Protein AF-A0A7R9FBT8-F1 (afdb_monomer)

Foldseek 3Di:
DVVVVVVVVVVVLQVVLLVVQVVVQVVVFVVCVVVLVVAAVAKQDPVDPDDVDRYWDDPDSQWIKIKGAHGPPDRIDIDIGGHDDPDD

InterPro domains:
  IPR012879 PAT complex subunit CCDC47 [PF07946] (1-85)
  IPR012879 PAT complex subunit CCDC47 [PTHR12883] (2-85)

Radius of gyration: 17.18 Å; Cα contacts (8 Å, |Δi|>4): 101; chains: 1; bounding box: 35×25×57 Å

pLDDT: mean 81.55, std 11.61, range [49.84, 94.12]

Structure (mmCIF, N/CA/C/O backbone):
data_AF-A0A7R9FBT8-F1
#
_entry.id   AF-A0A7R9FBT8-F1
#
loop_
_atom_site.group_PDB
_atom_site.id
_atom_site.type_symbol
_atom_site.label_atom_id
_atom_site.label_alt_id
_atom_site.label_comp_id
_atom_site.label_asym_id
_atom_site.label_entity_id
_atom_site.label_seq_id
_atom_site.pdbx_PDB_ins_code
_atom_site.Cartn_x
_atom_site.Cartn_y
_atom_site.Cartn_z
_atom_site.occupancy
_atom_site.B_iso_or_equiv
_atom_site.auth_seq_id
_atom_site.auth_comp_id
_atom_site.auth_asym_id
_atom_site.auth_atom_id
_atom_site.pdbx_PDB_model_num
ATOM 1 N N . MET A 1 1 ? 22.116 6.049 -34.947 1.00 63.94 1 MET A N 1
ATOM 2 C CA . MET A 1 1 ? 21.107 4.972 -34.810 1.00 63.94 1 MET A CA 1
ATOM 3 C C . MET A 1 1 ? 21.286 4.179 -33.507 1.00 63.94 1 MET A C 1
ATOM 5 O O . MET A 1 1 ? 20.331 4.101 -32.751 1.00 63.94 1 MET A O 1
ATOM 9 N N . LEU A 1 2 ? 22.495 3.701 -33.164 1.00 78.94 2 LEU A N 1
ATOM 10 C CA . LEU A 1 2 ? 22.768 2.955 -31.913 1.00 78.94 2 LEU A CA 1
ATOM 11 C C . LEU A 1 2 ? 22.458 3.721 -30.607 1.00 78.94 2 LEU A C 1
ATOM 13 O O . LEU A 1 2 ? 21.865 3.148 -29.699 1.00 78.94 2 LEU A O 1
ATOM 17 N N . MET A 1 3 ? 22.776 5.020 -30.522 1.00 82.19 3 MET A N 1
ATOM 18 C CA . MET A 1 3 ? 22.435 5.836 -29.338 1.00 82.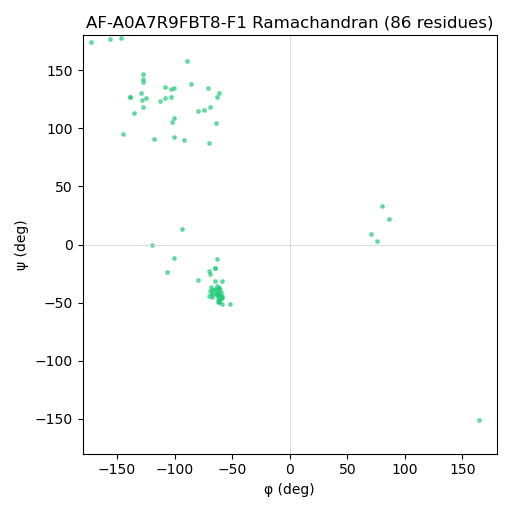19 3 MET A CA 1
ATOM 19 C C . MET A 1 3 ? 20.921 5.931 -29.091 1.00 82.19 3 MET A C 1
ATOM 21 O O . MET A 1 3 ? 20.480 5.893 -27.947 1.00 82.19 3 MET A O 1
ATOM 25 N N . ALA A 1 4 ? 20.120 6.016 -30.158 1.00 83.31 4 ALA A N 1
ATOM 26 C CA . ALA A 1 4 ? 18.665 6.081 -30.040 1.00 83.31 4 ALA A CA 1
ATOM 27 C C . ALA A 1 4 ? 18.089 4.758 -29.513 1.00 83.31 4 ALA A C 1
ATOM 29 O O . ALA A 1 4 ? 17.211 4.770 -28.659 1.00 83.31 4 ALA A O 1
ATOM 30 N N . VAL A 1 5 ? 18.633 3.619 -29.956 1.00 87.44 5 VAL A N 1
ATOM 31 C CA . VAL A 1 5 ? 18.237 2.293 -29.452 1.00 87.44 5 VAL A CA 1
ATOM 32 C C . VAL A 1 5 ? 18.558 2.155 -27.960 1.00 87.44 5 VAL A C 1
ATOM 34 O O . VAL A 1 5 ? 17.706 1.699 -27.202 1.00 87.44 5 VAL A O 1
ATOM 37 N N . GLY A 1 6 ? 19.735 2.613 -27.516 1.00 83.69 6 GLY A N 1
ATOM 38 C CA . GLY A 1 6 ? 20.101 2.616 -26.094 1.00 83.69 6 GLY A CA 1
ATOM 39 C C . GLY A 1 6 ? 19.140 3.437 -25.225 1.00 83.69 6 GLY A C 1
ATOM 40 O O . GLY A 1 6 ? 18.686 2.955 -24.188 1.00 83.69 6 GLY A O 1
ATOM 41 N N . LEU A 1 7 ? 18.754 4.635 -25.682 1.00 85.12 7 LEU A N 1
ATOM 42 C CA . LEU A 1 7 ? 17.773 5.483 -24.990 1.00 85.12 7 LEU A CA 1
ATOM 43 C C . LEU A 1 7 ? 16.372 4.856 -24.939 1.00 85.12 7 LEU A C 1
ATOM 45 O O . LEU A 1 7 ? 15.688 4.961 -23.923 1.00 85.12 7 LEU A O 1
ATOM 49 N N . VAL A 1 8 ? 15.947 4.176 -26.008 1.00 85.88 8 VAL A N 1
ATOM 50 C CA . VAL A 1 8 ? 14.646 3.490 -26.051 1.00 85.88 8 VAL A CA 1
ATOM 51 C C . VAL A 1 8 ? 14.617 2.308 -25.083 1.00 85.88 8 VAL A C 1
ATOM 53 O O . VAL A 1 8 ? 13.664 2.175 -24.318 1.00 85.88 8 VAL A O 1
ATOM 56 N N . VAL A 1 9 ? 15.663 1.477 -25.055 1.00 84.88 9 VAL A N 1
ATOM 57 C CA . VAL A 1 9 ? 15.766 0.356 -24.102 1.00 84.88 9 VAL A CA 1
ATOM 58 C C . VAL A 1 9 ? 15.776 0.866 -22.659 1.00 84.88 9 VAL A C 1
ATOM 60 O O . VAL A 1 9 ? 15.079 0.312 -21.808 1.00 84.88 9 VAL A O 1
ATOM 63 N N . TYR A 1 10 ? 16.499 1.958 -22.396 1.00 82.31 10 TYR A N 1
ATOM 64 C CA . TYR A 1 10 ? 16.516 2.619 -21.093 1.00 82.31 10 TYR A CA 1
ATOM 65 C C . TYR A 1 10 ? 15.115 3.069 -20.661 1.00 82.31 10 TYR A C 1
ATOM 67 O O . TYR A 1 10 ? 14.656 2.728 -19.568 1.00 82.31 10 TYR A O 1
ATOM 75 N N . ALA A 1 11 ? 14.406 3.782 -21.542 1.00 80.25 11 ALA A N 1
ATOM 76 C CA . ALA A 1 11 ? 13.055 4.254 -21.270 1.00 80.25 11 ALA A CA 1
ATOM 77 C C . ALA A 1 11 ? 12.099 3.081 -21.001 1.00 80.25 11 ALA A C 1
ATOM 79 O O . ALA A 1 11 ? 11.375 3.087 -20.007 1.00 80.25 11 ALA A O 1
ATOM 80 N N . LEU A 1 12 ? 12.130 2.036 -21.833 1.00 80.88 12 LEU A N 1
ATOM 81 C CA . LEU A 1 12 ? 11.270 0.861 -21.673 1.00 80.88 12 LEU A CA 1
ATOM 82 C C . LEU A 1 12 ? 11.522 0.119 -20.357 1.00 80.88 12 LEU A C 1
ATOM 84 O O . LEU A 1 12 ? 10.561 -0.278 -19.694 1.00 80.88 12 LEU A O 1
ATOM 88 N N . ASN A 1 13 ? 12.783 -0.046 -19.947 1.00 79.44 13 ASN A N 1
ATOM 89 C CA . ASN A 1 13 ? 13.111 -0.687 -18.673 1.00 79.44 13 ASN A CA 1
ATOM 90 C C . ASN A 1 13 ? 12.558 0.120 -17.486 1.00 79.44 13 ASN A C 1
ATOM 92 O O . ASN A 1 13 ? 11.922 -0.436 -16.588 1.00 79.44 13 ASN A O 1
ATOM 96 N N . PHE A 1 14 ? 12.706 1.445 -17.540 1.00 75.56 14 PHE A N 1
ATOM 97 C CA . PHE A 1 14 ? 12.184 2.357 -16.527 1.00 75.56 14 PHE A CA 1
ATOM 98 C C . PHE A 1 14 ? 10.647 2.305 -16.423 1.00 75.56 14 PHE A C 1
ATOM 100 O O . PHE A 1 14 ? 10.095 2.091 -15.339 1.00 75.56 14 PHE A O 1
ATOM 107 N N . PHE A 1 15 ? 9.934 2.396 -17.554 1.00 74.12 15 PHE A N 1
ATOM 108 C CA . PHE A 1 15 ? 8.467 2.295 -17.581 1.00 74.12 15 PHE A CA 1
ATOM 109 C C . PHE A 1 15 ? 7.958 0.923 -17.116 1.00 74.12 15 PHE A C 1
AT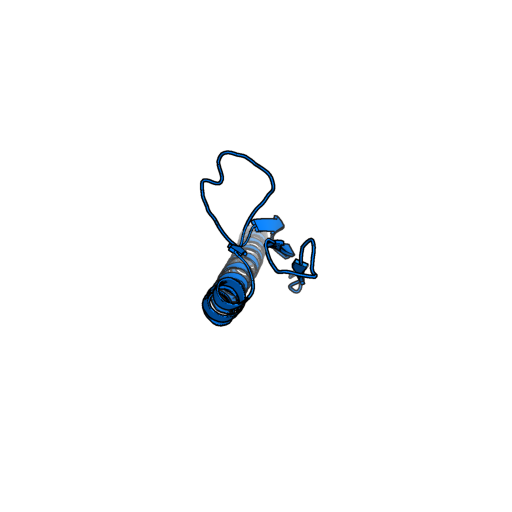OM 111 O O . PHE A 1 15 ? 6.933 0.831 -16.427 1.00 74.12 15 PHE A O 1
ATOM 118 N N . THR A 1 16 ? 8.690 -0.144 -17.444 1.00 72.88 16 THR A N 1
ATOM 119 C CA . THR A 1 16 ? 8.344 -1.510 -17.038 1.00 72.88 16 THR A CA 1
ATOM 120 C C . THR A 1 16 ? 8.484 -1.694 -15.527 1.00 72.88 16 THR A C 1
ATOM 122 O O . THR A 1 16 ? 7.596 -2.277 -14.902 1.00 72.88 16 THR A O 1
ATOM 125 N N . GLY A 1 17 ? 9.552 -1.168 -14.917 1.00 71.88 17 GLY A N 1
ATOM 126 C CA . GLY A 1 17 ? 9.751 -1.213 -13.464 1.00 71.88 17 GLY A CA 1
ATOM 127 C C . GLY A 1 17 ? 8.648 -0.474 -12.701 1.00 71.88 17 GLY A C 1
ATOM 128 O O . GLY A 1 17 ? 8.020 -1.039 -11.803 1.00 71.88 17 GLY A O 1
ATOM 129 N N . LYS A 1 18 ? 8.329 0.756 -13.126 1.00 75.06 18 LYS A N 1
ATOM 130 C CA . LYS A 1 18 ? 7.293 1.595 -12.501 1.00 75.06 18 LYS A CA 1
ATOM 131 C C . LYS A 1 18 ? 5.911 0.936 -12.507 1.00 75.06 18 LYS A C 1
ATOM 133 O O . LYS A 1 18 ? 5.208 0.949 -11.494 1.00 75.06 18 LYS A O 1
ATOM 138 N N . THR A 1 19 ? 5.529 0.346 -13.639 1.00 79.94 19 THR A N 1
ATOM 139 C CA . THR A 1 19 ? 4.214 -0.294 -13.811 1.00 79.94 19 THR A CA 1
ATOM 140 C C . THR A 1 19 ? 4.091 -1.569 -12.980 1.00 79.94 19 THR A C 1
ATOM 142 O O . THR A 1 19 ? 3.051 -1.807 -12.364 1.00 79.94 19 THR A O 1
ATOM 145 N N . LYS A 1 20 ? 5.160 -2.374 -12.902 1.00 84.19 20 LYS A N 1
ATOM 146 C CA . LYS A 1 20 ? 5.186 -3.592 -12.078 1.00 84.19 20 LYS A CA 1
ATOM 147 C C . LYS A 1 20 ? 5.007 -3.280 -10.594 1.00 84.19 20 LYS A C 1
ATOM 149 O O . LYS A 1 20 ? 4.160 -3.902 -9.955 1.00 84.19 20 LYS A O 1
ATOM 154 N N . ASN A 1 21 ? 5.739 -2.293 -10.074 1.00 88.25 21 ASN A N 1
ATOM 155 C CA . ASN A 1 21 ? 5.642 -1.897 -8.667 1.00 88.25 21 ASN A CA 1
ATOM 156 C C . ASN A 1 21 ? 4.235 -1.402 -8.326 1.00 88.25 21 ASN A C 1
ATOM 158 O O . ASN A 1 21 ? 3.668 -1.812 -7.321 1.00 88.25 21 ASN A O 1
ATOM 162 N N . ASN A 1 22 ? 3.634 -0.581 -9.194 1.00 87.62 22 ASN A N 1
ATOM 163 C CA . ASN A 1 22 ? 2.274 -0.095 -8.978 1.00 87.62 22 ASN A CA 1
ATOM 164 C C . ASN A 1 22 ? 1.236 -1.226 -8.964 1.00 87.62 22 ASN A C 1
ATOM 166 O O . ASN A 1 22 ? 0.385 -1.275 -8.079 1.00 87.62 22 ASN A O 1
ATOM 170 N N . LYS A 1 23 ? 1.339 -2.175 -9.902 1.00 89.69 23 LYS A N 1
ATOM 171 C CA . LYS A 1 23 ? 0.440 -3.332 -9.955 1.00 89.69 23 LYS A CA 1
ATOM 172 C C . LYS A 1 23 ? 0.566 -4.208 -8.707 1.00 89.69 23 LYS A C 1
ATOM 174 O O . LYS A 1 23 ? -0.447 -4.658 -8.183 1.00 89.69 23 LYS A O 1
ATOM 179 N N . LEU A 1 24 ? 1.789 -4.433 -8.227 1.00 91.38 24 LEU A N 1
ATOM 180 C CA . LEU A 1 24 ? 2.039 -5.235 -7.031 1.00 91.38 24 LEU A CA 1
ATOM 181 C C . LEU A 1 24 ? 1.518 -4.548 -5.763 1.00 91.38 24 LEU A C 1
ATOM 183 O O . LEU A 1 24 ? 0.867 -5.194 -4.947 1.00 91.38 24 LEU A O 1
ATOM 187 N N . ALA A 1 25 ? 1.744 -3.240 -5.635 1.00 91.50 25 ALA A N 1
ATOM 188 C CA . ALA A 1 25 ? 1.250 -2.440 -4.521 1.00 91.50 25 ALA A CA 1
ATOM 189 C C . ALA A 1 25 ? -0.289 -2.473 -4.441 1.00 91.50 25 ALA A C 1
ATOM 191 O O . ALA A 1 25 ? -0.856 -2.767 -3.389 1.00 91.50 25 ALA A O 1
ATOM 192 N N . ASN A 1 26 ? -0.964 -2.290 -5.581 1.00 90.56 26 ASN A N 1
ATOM 193 C CA . ASN A 1 26 ? -2.423 -2.384 -5.674 1.00 90.56 26 ASN A CA 1
ATOM 194 C C . ASN A 1 26 ? -2.951 -3.797 -5.394 1.00 90.56 26 ASN A C 1
ATOM 196 O O . ASN A 1 26 ? -3.970 -3.948 -4.723 1.00 90.56 26 ASN A O 1
ATOM 200 N N . ALA A 1 27 ? -2.264 -4.839 -5.871 1.00 92.81 27 ALA A N 1
ATOM 201 C CA . ALA A 1 27 ? -2.647 -6.222 -5.592 1.00 92.81 27 ALA A CA 1
ATOM 202 C C . ALA A 1 27 ? -2.534 -6.553 -4.095 1.00 92.81 27 ALA A C 1
ATOM 204 O O . ALA A 1 27 ? -3.432 -7.182 -3.531 1.00 92.81 27 ALA A O 1
ATOM 205 N N . TRP A 1 28 ? -1.462 -6.090 -3.441 1.00 94.12 28 TRP A N 1
ATOM 206 C CA . TRP A 1 28 ? -1.297 -6.227 -1.996 1.00 94.12 28 TRP A CA 1
ATOM 207 C C . TRP A 1 28 ? -2.419 -5.509 -1.241 1.00 94.12 28 TRP A C 1
ATOM 209 O O . TRP A 1 28 ? -3.050 -6.129 -0.383 1.00 94.12 28 TRP A O 1
ATOM 219 N N . PHE A 1 29 ? -2.715 -4.255 -1.609 1.00 91.69 29 PHE A N 1
ATOM 220 C CA . PHE A 1 29 ? -3.762 -3.462 -0.965 1.00 91.69 29 PHE A CA 1
ATOM 221 C C . PHE A 1 29 ? -5.129 -4.126 -1.122 1.00 91.69 29 PHE A C 1
ATOM 223 O O . PHE A 1 29 ? -5.801 -4.368 -0.130 1.00 91.69 29 PHE A O 1
ATOM 230 N N . SER A 1 30 ? -5.500 -4.532 -2.339 1.00 91.19 30 SER A N 1
ATOM 231 C CA . SER A 1 30 ? -6.768 -5.225 -2.592 1.00 91.19 30 SER A CA 1
ATOM 232 C C . SER A 1 30 ? -6.911 -6.530 -1.806 1.00 91.19 30 SER A C 1
ATOM 234 O O . SER A 1 30 ? -8.029 -6.895 -1.463 1.00 91.19 30 SER A O 1
ATOM 236 N N . SER A 1 31 ? -5.809 -7.236 -1.537 1.00 93.56 31 SER A N 1
ATOM 237 C CA . SER A 1 31 ? -5.840 -8.507 -0.800 1.00 93.56 31 SER A CA 1
ATOM 238 C C . SER A 1 31 ? -5.958 -8.312 0.714 1.00 93.56 31 SER A C 1
ATOM 240 O O . SER A 1 31 ? -6.537 -9.154 1.390 1.00 93.56 31 SER A O 1
ATOM 242 N N . HIS A 1 32 ? -5.414 -7.215 1.254 1.00 92.38 32 HIS A N 1
ATOM 243 C CA . HIS A 1 32 ? -5.411 -6.937 2.697 1.00 92.38 32 HIS A CA 1
ATOM 244 C C . HIS A 1 32 ? -6.487 -5.935 3.124 1.00 92.38 32 HIS A C 1
ATOM 246 O O . HIS A 1 32 ? -6.742 -5.806 4.317 1.00 92.38 32 HIS A O 1
ATOM 252 N N . LYS A 1 33 ? -7.139 -5.254 2.175 1.00 89.81 33 LYS A N 1
ATOM 253 C CA . LYS A 1 33 ? -8.140 -4.217 2.438 1.00 89.81 33 LYS A CA 1
ATOM 254 C C . LYS A 1 33 ? -9.228 -4.689 3.403 1.00 89.81 33 LYS A C 1
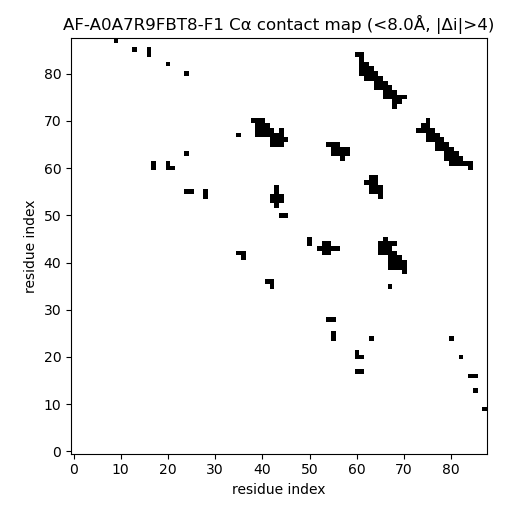ATOM 256 O O . LYS A 1 33 ? -9.433 -4.034 4.414 1.00 89.81 33 LYS A O 1
ATOM 261 N N . THR A 1 34 ? -9.843 -5.845 3.151 1.00 90.62 34 THR A N 1
ATOM 262 C CA . THR A 1 34 ? -10.908 -6.389 4.014 1.00 90.62 34 THR A CA 1
ATOM 263 C C . THR A 1 34 ? -10.430 -6.614 5.446 1.00 90.62 34 THR A C 1
ATOM 265 O O . THR A 1 34 ? -11.073 -6.167 6.384 1.00 90.62 34 THR A O 1
ATOM 268 N N . LEU A 1 35 ? -9.251 -7.220 5.626 1.00 91.56 35 LEU A N 1
ATOM 269 C CA . LEU A 1 35 ? -8.680 -7.444 6.957 1.00 91.56 35 LEU A CA 1
ATOM 270 C C . LEU A 1 35 ? -8.430 -6.126 7.697 1.00 91.56 35 LEU A C 1
ATOM 272 O O . LEU A 1 35 ? -8.616 -6.053 8.912 1.00 91.56 35 LEU A O 1
ATOM 276 N N . LEU A 1 36 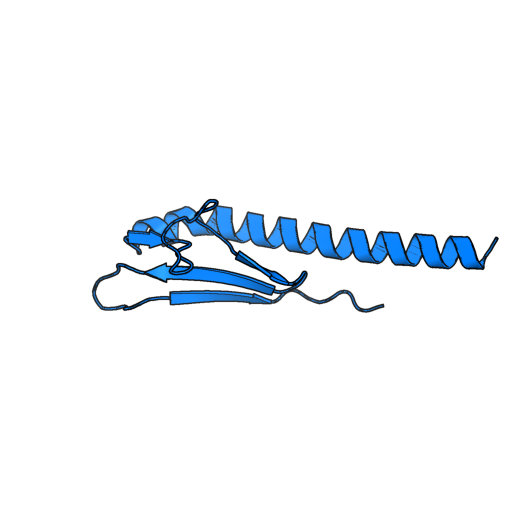? -7.976 -5.096 6.982 1.00 90.44 36 LEU A N 1
ATOM 277 C CA . LEU A 1 36 ? -7.720 -3.786 7.567 1.00 90.44 36 LEU A CA 1
ATOM 278 C C . LEU A 1 36 ? -9.028 -3.088 7.949 1.00 90.44 36 LEU A C 1
ATOM 280 O O . LEU A 1 36 ? -9.121 -2.589 9.063 1.00 90.44 36 LEU A O 1
ATOM 284 N N . GLU A 1 37 ? -10.040 -3.113 7.082 1.00 89.25 37 GLU A N 1
ATOM 285 C CA . GLU A 1 37 ? -11.367 -2.537 7.345 1.00 89.25 37 GLU A CA 1
ATOM 286 C C . GLU A 1 37 ? -12.105 -3.258 8.490 1.00 89.25 37 GLU A C 1
ATOM 288 O O . GLU A 1 37 ? -12.806 -2.613 9.263 1.00 89.25 37 GLU A O 1
ATOM 293 N N . ASP A 1 38 ? -11.885 -4.565 8.676 1.00 91.44 38 ASP A N 1
ATOM 294 C CA . ASP A 1 38 ? -12.449 -5.325 9.803 1.00 91.44 38 ASP A CA 1
ATOM 295 C C . ASP A 1 38 ? -11.823 -4.941 11.159 1.00 91.44 38 ASP A C 1
ATOM 297 O O . ASP A 1 38 ? -12.429 -5.140 12.214 1.00 91.44 38 ASP A O 1
ATOM 301 N N . ASN A 1 39 ? -10.588 -4.424 11.159 1.00 89.19 39 ASN A N 1
ATOM 302 C CA . ASN A 1 39 ? -9.831 -4.124 12.381 1.00 89.19 39 ASN A CA 1
ATOM 303 C C . ASN A 1 39 ? -9.714 -2.627 12.691 1.00 89.19 39 ASN A C 1
ATOM 305 O O . ASN A 1 39 ? -9.469 -2.276 13.847 1.00 89.19 39 ASN A O 1
ATOM 309 N N . PHE A 1 40 ? -9.844 -1.760 11.690 1.00 88.50 40 PHE A N 1
ATOM 310 C 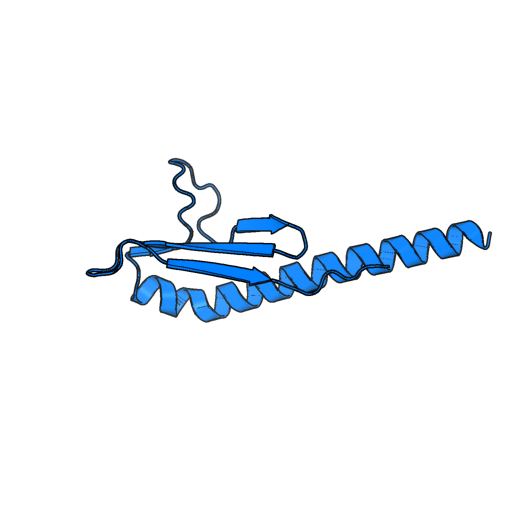CA . PHE A 1 40 ? -9.627 -0.321 11.790 1.00 88.50 40 PHE A CA 1
ATOM 311 C C . PHE A 1 40 ? -10.828 0.429 11.218 1.00 88.50 40 PHE A C 1
ATOM 313 O O . PHE A 1 40 ? -11.250 0.173 10.095 1.00 88.50 40 PHE A O 1
ATOM 320 N N . SER A 1 41 ? -11.345 1.398 11.976 1.00 85.62 41 SER A N 1
ATOM 321 C CA . SER A 1 41 ? -12.474 2.227 11.529 1.00 85.62 41 SER A CA 1
ATOM 322 C C . SER A 1 41 ? -12.089 3.195 10.403 1.00 85.62 41 SER A C 1
ATOM 324 O O . SER A 1 41 ? -12.955 3.652 9.663 1.00 85.62 41 SER A O 1
ATOM 326 N N . LEU A 1 42 ? -10.798 3.522 10.282 1.00 86.00 42 LEU A N 1
ATOM 327 C CA . LEU A 1 42 ? -10.244 4.394 9.251 1.00 86.00 42 LEU A CA 1
ATOM 328 C C . LEU A 1 42 ? -9.084 3.675 8.552 1.00 86.00 42 LEU A C 1
ATOM 330 O O . LEU A 1 42 ? -8.077 3.366 9.183 1.00 86.00 42 LEU A O 1
ATOM 334 N N . VAL A 1 43 ? -9.194 3.431 7.246 1.00 87.56 43 VAL A N 1
ATOM 335 C CA . VAL A 1 43 ? -8.126 2.843 6.420 1.00 87.56 43 VAL A CA 1
ATOM 336 C C . VAL A 1 43 ? -7.845 3.770 5.243 1.00 87.56 43 VAL A C 1
ATOM 338 O O . VAL A 1 43 ? -8.747 4.116 4.485 1.00 87.56 43 VAL A O 1
ATOM 341 N N . GLY A 1 44 ? -6.582 4.149 5.074 1.00 82.44 44 GLY A N 1
ATOM 342 C CA . GLY A 1 44 ? -6.125 5.081 4.047 1.00 82.44 44 GLY A CA 1
ATOM 343 C C . GLY A 1 44 ? -6.202 6.553 4.437 1.00 82.44 44 GLY A C 1
ATOM 344 O O . GLY A 1 44 ? -6.266 7.381 3.540 1.00 82.44 44 GLY A O 1
ATOM 345 N N . ASP A 1 45 ? -6.223 6.886 5.728 1.00 74.94 45 ASP A N 1
ATOM 346 C CA . ASP A 1 45 ? -6.295 8.276 6.195 1.00 74.94 45 ASP A CA 1
ATOM 347 C C . ASP A 1 45 ? -4.926 8.971 6.140 1.00 74.94 45 ASP A C 1
ATOM 349 O O . ASP A 1 45 ? -4.011 8.592 6.862 1.00 74.94 45 ASP A O 1
ATOM 353 N N . ASP A 1 46 ? -4.785 9.997 5.300 1.00 68.69 46 ASP A N 1
ATOM 354 C CA . ASP A 1 46 ? -3.572 10.829 5.212 1.00 68.69 46 ASP A CA 1
ATOM 355 C C . ASP A 1 46 ? -3.665 12.095 6.097 1.00 68.69 46 ASP A C 1
ATOM 357 O O . ASP A 1 46 ? -2.908 13.051 5.922 1.00 68.69 46 ASP A O 1
ATOM 361 N N . GLY A 1 47 ? -4.641 12.158 7.016 1.00 60.12 47 GLY A N 1
ATOM 362 C CA . GLY A 1 47 ? -4.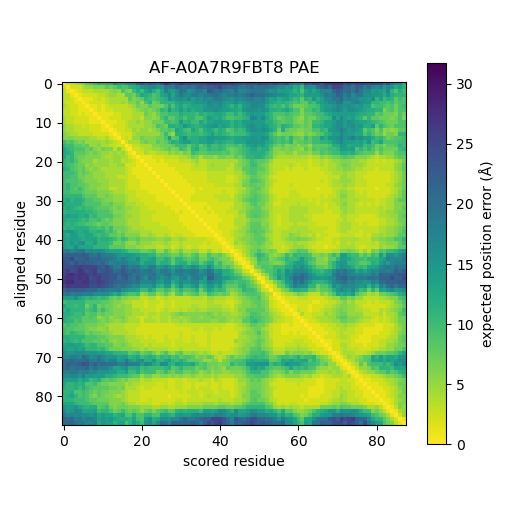854 13.291 7.927 1.00 60.12 47 GLY A CA 1
ATOM 363 C C . GLY A 1 47 ? -5.380 14.562 7.247 1.00 60.12 47 GLY A C 1
ATOM 364 O O . GLY A 1 47 ? -5.434 15.626 7.867 1.00 60.12 47 GLY A O 1
ATOM 365 N N . LYS A 1 48 ? -5.767 14.477 5.968 1.00 60.59 48 LYS A N 1
ATOM 366 C CA . LYS A 1 48 ? -6.354 15.572 5.182 1.00 60.59 48 LYS A CA 1
ATOM 367 C C . LYS A 1 48 ? -7.868 15.406 5.112 1.00 60.59 48 LYS A C 1
ATOM 369 O O . LYS A 1 48 ? -8.365 14.319 4.840 1.00 60.59 48 LYS A O 1
ATOM 374 N N . MET A 1 49 ? -8.597 16.506 5.321 1.00 55.12 49 MET A N 1
ATOM 375 C CA . MET A 1 49 ? -10.068 16.503 5.383 1.00 55.12 49 MET A CA 1
ATOM 376 C C . MET A 1 49 ? -10.750 16.123 4.056 1.00 55.12 49 MET A C 1
ATOM 378 O O . MET A 1 49 ? -11.899 15.691 4.071 1.00 55.12 49 MET A O 1
ATOM 382 N N . GLU A 1 50 ? -10.048 16.231 2.926 1.00 51.31 50 GLU A N 1
ATOM 383 C CA . GLU A 1 50 ? -10.512 15.789 1.609 1.00 51.31 50 GLU A CA 1
ATOM 384 C C . GLU A 1 50 ? -9.582 14.699 1.090 1.00 51.31 50 GLU A C 1
ATOM 386 O O . GLU A 1 50 ? -8.556 14.963 0.462 1.00 51.31 50 GLU A O 1
ATOM 391 N N . ASN A 1 51 ? -9.920 13.451 1.390 1.00 52.28 51 ASN A N 1
ATOM 392 C CA . ASN A 1 51 ? -9.198 12.321 0.839 1.00 52.28 51 ASN A CA 1
ATOM 393 C C . ASN A 1 51 ? -9.890 11.885 -0.458 1.00 52.28 51 ASN A C 1
ATOM 395 O O . ASN A 1 51 ? -10.809 11.069 -0.440 1.00 52.28 51 ASN A O 1
ATOM 399 N N . GLU A 1 52 ? -9.472 12.454 -1.593 1.00 52.09 52 GLU A N 1
ATOM 400 C CA . GLU A 1 52 ? -10.023 12.112 -2.916 1.00 52.09 52 GLU A CA 1
ATOM 401 C C . GLU A 1 52 ? -9.764 10.641 -3.310 1.00 52.09 52 GLU A C 1
ATOM 403 O O . GLU A 1 52 ? -10.384 10.135 -4.242 1.00 52.09 52 GLU A O 1
ATOM 408 N N . ASN A 1 53 ? -8.888 9.926 -2.589 1.00 54.62 53 ASN A N 1
ATOM 409 C CA . ASN A 1 53 ? -8.704 8.480 -2.711 1.00 54.62 53 ASN A CA 1
ATOM 410 C C . ASN A 1 53 ? -8.385 7.840 -1.345 1.00 54.62 53 ASN A C 1
ATOM 412 O O . ASN A 1 53 ? -7.213 7.784 -0.971 1.00 54.62 53 ASN A O 1
ATOM 416 N N . PRO A 1 54 ? -9.379 7.307 -0.609 1.00 62.75 54 PRO A N 1
ATOM 417 C CA . PRO A 1 54 ? -9.122 6.539 0.607 1.00 62.75 54 PRO A CA 1
ATOM 418 C C . PRO A 1 54 ? -8.354 5.259 0.256 1.00 62.75 54 PRO A C 1
ATOM 420 O O . PRO A 1 54 ? -8.914 4.313 -0.307 1.00 62.75 54 PRO A O 1
ATOM 423 N N . GLY A 1 55 ? -7.049 5.226 0.537 1.00 79.25 55 GLY A N 1
ATOM 424 C CA . GLY A 1 55 ? -6.247 4.037 0.274 1.00 79.25 55 GLY A CA 1
ATOM 425 C C . GLY A 1 55 ? -4.738 4.239 0.282 1.00 79.25 55 GLY A C 1
ATOM 426 O O . GLY A 1 55 ? -4.188 5.053 1.016 1.00 79.25 55 GLY A O 1
ATOM 427 N N . LEU A 1 56 ? -4.068 3.403 -0.511 1.00 86.81 56 LEU A N 1
ATOM 428 C CA . LEU A 1 56 ? -2.616 3.331 -0.602 1.00 86.81 56 LEU A CA 1
ATOM 429 C C . LEU A 1 56 ? -2.037 4.592 -1.267 1.00 86.81 56 LEU A C 1
ATOM 431 O O . LEU A 1 56 ? -2.285 4.852 -2.446 1.00 86.81 56 LEU A O 1
ATOM 435 N N . VAL A 1 57 ? -1.210 5.331 -0.534 1.00 88.56 57 VAL A N 1
ATOM 436 C CA . VAL A 1 57 ? -0.520 6.534 -1.004 1.00 88.56 57 VAL A CA 1
ATOM 437 C C . VAL A 1 57 ? 0.781 6.145 -1.699 1.00 88.56 57 VAL A C 1
ATOM 439 O O . VAL A 1 57 ?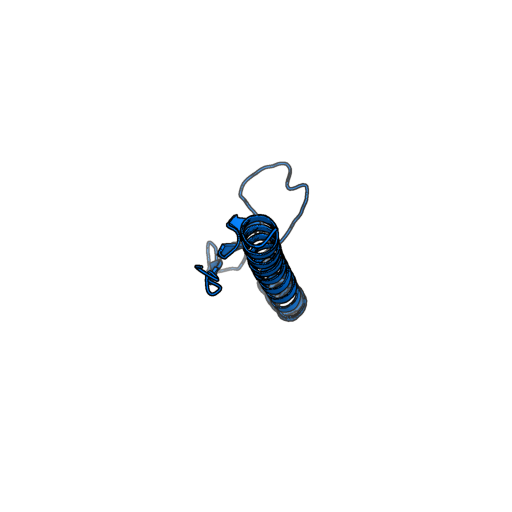 1.519 5.257 -1.266 1.00 88.56 57 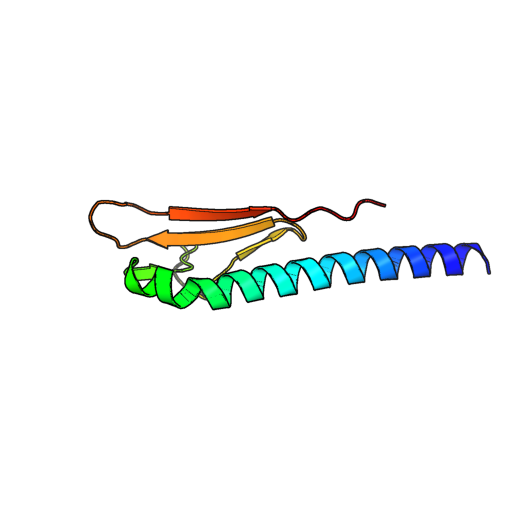VAL A O 1
ATOM 442 N N . LYS A 1 58 ? 1.073 6.798 -2.824 1.00 87.81 58 LYS A N 1
ATOM 443 C CA . LYS A 1 58 ? 2.310 6.593 -3.578 1.00 87.81 58 LYS A CA 1
ATOM 444 C C . LYS A 1 58 ? 3.307 7.711 -3.276 1.00 87.81 58 LYS A C 1
ATOM 446 O O . LYS A 1 58 ? 3.341 8.712 -3.986 1.00 87.81 58 LYS A O 1
ATOM 451 N N . GLU A 1 59 ? 4.171 7.480 -2.294 1.00 86.38 59 GLU A N 1
ATOM 452 C CA . GLU A 1 59 ? 5.261 8.397 -1.924 1.00 86.38 59 GLU A CA 1
ATOM 453 C C . GLU A 1 59 ? 6.346 8.483 -3.008 1.00 86.38 59 GLU A C 1
ATOM 455 O O . GLU A 1 59 ? 6.955 9.524 -3.246 1.00 86.38 59 GLU A O 1
ATOM 460 N N . SER A 1 60 ? 6.645 7.364 -3.674 1.00 85.25 60 SER A N 1
ATOM 461 C CA . SER A 1 60 ? 7.647 7.284 -4.745 1.00 85.25 60 SER A CA 1
ATOM 462 C C . SER A 1 60 ? 7.370 6.099 -5.676 1.00 85.25 60 SER A C 1
ATOM 464 O O . SER A 1 60 ? 6.461 5.304 -5.469 1.00 85.25 60 SER A O 1
ATOM 466 N N . GLU A 1 61 ? 8.159 5.924 -6.739 1.00 83.69 61 GLU A N 1
ATOM 467 C CA . GLU A 1 61 ? 7.983 4.785 -7.665 1.00 83.69 61 GLU A CA 1
ATOM 468 C C . GLU A 1 61 ? 8.243 3.411 -7.026 1.00 83.69 61 GLU A C 1
ATOM 470 O O . GLU A 1 61 ? 7.764 2.387 -7.521 1.00 83.69 61 GLU A O 1
ATOM 475 N N . SER A 1 62 ? 8.968 3.405 -5.911 1.00 85.81 62 SER A N 1
ATOM 476 C CA . SER A 1 62 ? 9.332 2.215 -5.147 1.00 85.81 62 SER A CA 1
ATOM 477 C C . SER A 1 62 ? 8.809 2.237 -3.709 1.00 85.81 62 SER A C 1
ATOM 479 O O . SER A 1 62 ? 9.060 1.277 -2.990 1.00 85.81 62 SER A O 1
ATOM 481 N N . LEU A 1 63 ? 8.109 3.294 -3.281 1.00 90.00 63 LEU A N 1
ATOM 482 C CA . LEU A 1 63 ? 7.607 3.436 -1.913 1.00 90.00 63 LEU A CA 1
ATOM 483 C C . LEU A 1 63 ? 6.116 3.753 -1.937 1.00 90.00 63 LEU A C 1
ATOM 485 O O . LEU A 1 63 ? 5.700 4.728 -2.564 1.00 90.00 63 LEU A O 1
ATOM 489 N N . TYR A 1 64 ? 5.343 2.925 -1.246 1.00 91.50 64 TYR A N 1
ATOM 490 C CA . TYR A 1 64 ? 3.916 3.124 -1.039 1.00 91.50 64 TYR A CA 1
ATOM 491 C C . TYR A 1 64 ? 3.611 3.036 0.452 1.00 91.50 64 TYR A C 1
ATOM 493 O O . TYR A 1 64 ? 4.202 2.208 1.147 1.00 91.50 64 TYR A O 1
ATOM 501 N N . THR A 1 65 ? 2.698 3.867 0.931 1.00 91.94 65 THR A N 1
ATOM 502 C CA . THR A 1 65 ? 2.344 3.979 2.346 1.00 91.94 65 THR A CA 1
ATOM 503 C C . THR A 1 65 ? 0.841 3.838 2.536 1.00 91.94 65 THR A C 1
ATOM 505 O O . THR A 1 65 ? 0.046 4.217 1.679 1.00 91.94 65 THR A O 1
ATOM 508 N N . LEU A 1 66 ? 0.436 3.248 3.656 1.00 91.50 66 LEU A N 1
ATOM 509 C CA . LEU A 1 66 ? -0.961 3.145 4.057 1.00 91.50 66 LEU A CA 1
ATOM 510 C C . LEU A 1 66 ? -1.076 3.410 5.550 1.00 91.50 66 LEU A C 1
ATOM 512 O O . LEU A 1 66 ? -0.435 2.733 6.352 1.00 91.50 66 LEU A O 1
ATOM 516 N N . TRP A 1 67 ? -1.948 4.338 5.908 1.00 90.00 67 TRP A N 1
ATOM 517 C CA . TRP A 1 67 ? -2.276 4.650 7.290 1.00 90.00 67 TRP A CA 1
ATOM 518 C C . TRP A 1 67 ? -3.620 4.049 7.672 1.00 90.00 67 TRP A C 1
ATOM 520 O O . TRP A 1 67 ? -4.587 4.155 6.925 1.00 90.00 67 TRP A O 1
ATOM 530 N N . CYS A 1 68 ? -3.683 3.404 8.832 1.00 87.75 68 CYS A N 1
ATOM 531 C CA . CYS A 1 68 ? -4.919 2.881 9.408 1.00 87.75 68 CYS A CA 1
ATOM 532 C C . CYS A 1 68 ? -5.073 3.401 10.844 1.00 87.75 68 CYS A C 1
ATOM 534 O O . CYS A 1 68 ? -4.093 3.439 11.583 1.00 87.75 68 CYS A O 1
ATOM 536 N N . SER A 1 69 ? -6.278 3.779 11.262 1.00 87.06 69 SER A N 1
ATOM 537 C CA . SER A 1 69 ? -6.580 4.299 12.602 1.00 87.06 69 SER A CA 1
ATOM 538 C C . SER A 1 69 ? -7.986 3.885 13.069 1.00 87.06 69 SER A C 1
ATOM 540 O O . SER A 1 69 ? -8.723 3.183 12.374 1.00 87.06 69 SER A O 1
ATOM 542 N N . GLY A 1 70 ? -8.361 4.255 14.296 1.00 83.94 70 GLY A N 1
ATOM 543 C CA . GLY A 1 70 ? -9.705 3.982 14.822 1.00 83.94 70 GLY A CA 1
ATOM 544 C C . GLY A 1 70 ? -9.912 2.556 15.342 1.00 83.94 70 GLY A C 1
ATOM 545 O O . GLY A 1 70 ? -11.017 2.023 15.238 1.00 83.94 70 GLY A O 1
ATOM 546 N N . ARG A 1 71 ? -8.863 1.939 15.903 1.00 83.75 71 ARG A N 1
ATOM 547 C CA . ARG A 1 71 ? -8.936 0.674 16.648 1.00 83.75 71 ARG A CA 1
ATOM 548 C C . ARG A 1 71 ? -8.723 0.935 18.138 1.00 83.75 71 ARG A C 1
ATOM 550 O O . ARG A 1 71 ? -7.809 1.657 18.526 1.00 83.75 71 ARG A O 1
ATOM 557 N N . THR A 1 72 ? -9.528 0.320 19.000 1.00 74.31 72 THR A N 1
ATOM 558 C CA . THR A 1 72 ? -9.329 0.413 20.454 1.00 74.31 72 THR A CA 1
ATOM 559 C C . THR A 1 72 ? -7.959 -0.181 20.821 1.00 74.31 72 THR A C 1
ATOM 561 O O . THR A 1 72 ? -7.631 -1.279 20.377 1.00 74.31 72 THR A O 1
ATOM 564 N N . CYS A 1 73 ? -7.153 0.549 21.602 1.00 77.12 73 CYS A N 1
ATOM 565 C CA . CYS A 1 73 ? -5.772 0.207 21.997 1.00 77.12 73 CYS A CA 1
ATOM 566 C C . 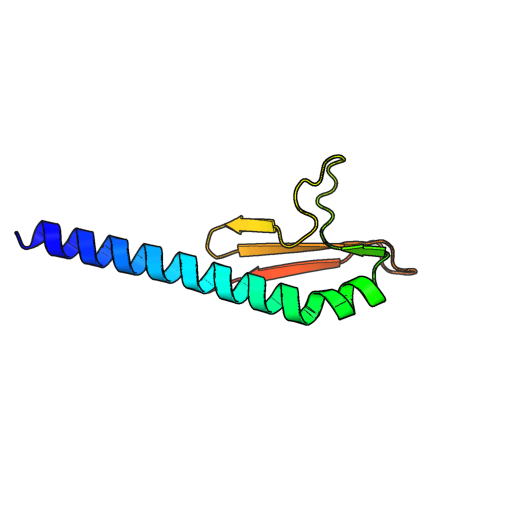CYS A 1 73 ? -4.666 0.397 20.934 1.00 77.12 73 CYS A C 1
ATOM 568 O O . CYS A 1 73 ? -3.510 0.089 21.223 1.00 77.12 73 CYS A O 1
ATOM 570 N N . CYS A 1 74 ? -4.962 0.917 19.737 1.00 77.31 74 CYS A N 1
ATOM 571 C CA . CYS A 1 74 ? -3.945 1.309 18.751 1.00 77.31 74 CYS A CA 1
ATOM 572 C C . CYS A 1 74 ? -4.296 2.677 18.157 1.00 77.31 74 CYS A C 1
ATOM 574 O O . CYS A 1 74 ? -5.280 2.793 17.432 1.00 77.31 74 CYS A O 1
ATOM 576 N N . GLU A 1 75 ? -3.484 3.698 18.444 1.00 81.50 75 GLU A N 1
ATOM 577 C CA . GLU A 1 75 ? -3.704 5.063 17.937 1.00 81.50 75 GLU A CA 1
ATOM 578 C C . GLU A 1 75 ? -3.665 5.110 16.401 1.00 81.50 75 GLU A C 1
ATOM 580 O O . GLU A 1 75 ? -4.500 5.750 15.764 1.00 81.50 75 GLU A O 1
ATOM 585 N N . GLY A 1 76 ? -2.770 4.324 15.801 1.00 85.12 76 GLY A N 1
ATOM 586 C CA . GLY A 1 76 ? -2.716 4.105 14.366 1.00 85.12 76 GLY A CA 1
ATOM 587 C C . GLY A 1 76 ? -1.704 3.031 13.981 1.00 85.12 76 GLY A C 1
ATOM 588 O O . GLY A 1 76 ? -0.966 2.507 14.817 1.00 85.12 76 GLY A O 1
ATOM 589 N N . MET A 1 77 ? -1.684 2.696 12.698 1.00 88.62 77 MET A N 1
ATOM 590 C CA . MET A 1 77 ? -0.756 1.764 12.075 1.00 88.62 77 MET A CA 1
ATOM 591 C C . MET A 1 77 ? -0.324 2.322 10.720 1.00 88.62 77 MET A C 1
ATOM 593 O O . MET A 1 77 ? -1.167 2.624 9.878 1.00 88.62 77 MET A O 1
ATOM 597 N N . LEU A 1 78 ? 0.988 2.405 10.503 1.00 90.94 78 LEU A N 1
ATOM 598 C CA . LEU A 1 78 ? 1.587 2.733 9.213 1.00 90.94 78 LEU A CA 1
ATOM 599 C C . LEU A 1 78 ? 2.124 1.458 8.564 1.00 90.94 78 LEU A C 1
ATOM 601 O O . LEU A 1 78 ? 2.930 0.743 9.159 1.00 90.94 78 LEU A O 1
ATOM 605 N N . VAL A 1 79 ? 1.712 1.201 7.328 1.00 91.50 79 VAL A N 1
ATOM 606 C CA . VAL A 1 79 ? 2.286 0.158 6.481 1.00 91.50 79 VAL A CA 1
ATOM 607 C C . VAL A 1 79 ? 3.108 0.803 5.376 1.00 91.50 79 VAL A C 1
ATOM 609 O O . VAL A 1 79 ? 2.600 1.632 4.627 1.00 91.50 79 VAL A O 1
ATOM 612 N N . GLU A 1 80 ? 4.368 0.389 5.247 1.00 93.25 80 GLU A N 1
ATOM 613 C CA . GLU A 1 80 ? 5.262 0.811 4.169 1.00 93.25 80 GLU A CA 1
ATOM 614 C C . GLU A 1 80 ? 5.596 -0.369 3.246 1.00 93.25 80 GLU A C 1
ATOM 616 O O . GLU A 1 80 ? 6.166 -1.374 3.674 1.00 93.25 80 GLU A O 1
ATOM 621 N N . LEU A 1 81 ? 5.315 -0.228 1.951 1.00 92.25 81 LEU A N 1
ATOM 622 C CA . LEU A 1 81 ? 5.746 -1.159 0.910 1.00 92.25 81 LEU A CA 1
ATOM 623 C C . LEU A 1 81 ? 6.962 -0.582 0.184 1.00 92.25 81 LEU A C 1
ATOM 625 O O . LEU A 1 81 ? 6.847 0.373 -0.589 1.00 92.25 81 LEU A O 1
ATOM 629 N N . LYS A 1 82 ? 8.128 -1.188 0.420 1.00 91.88 82 LYS A N 1
ATOM 630 C CA . LYS A 1 82 ? 9.401 -0.845 -0.227 1.00 91.88 82 LYS A CA 1
ATOM 631 C C . LYS A 1 82 ? 9.710 -1.866 -1.318 1.00 91.88 82 LYS A C 1
ATOM 633 O O . LYS A 1 82 ? 10.092 -2.998 -1.039 1.00 91.88 82 LYS A O 1
ATOM 638 N N . PHE A 1 83 ? 9.532 -1.462 -2.569 1.00 88.25 83 PHE A N 1
ATOM 639 C CA . PHE A 1 83 ? 9.867 -2.268 -3.738 1.00 88.25 83 PHE A CA 1
ATOM 640 C C . PHE A 1 83 ? 11.305 -2.023 -4.180 1.00 88.25 83 PHE A C 1
ATOM 642 O O . PHE A 1 83 ? 11.889 -0.968 -3.929 1.00 88.25 83 PHE A O 1
ATOM 649 N N . LEU A 1 84 ? 11.872 -2.986 -4.904 1.00 83.81 84 LEU A N 1
ATOM 650 C CA . LEU A 1 84 ? 13.180 -2.797 -5.512 1.00 83.81 84 LEU A CA 1
ATOM 651 C C . LEU A 1 84 ? 13.100 -1.668 -6.544 1.00 83.81 84 LEU A C 1
ATOM 653 O O . LEU A 1 84 ? 12.248 -1.655 -7.440 1.00 83.81 84 LEU A O 1
ATOM 657 N N . LYS A 1 85 ? 14.000 -0.697 -6.401 1.00 73.62 85 LYS A N 1
ATOM 658 C CA . LYS A 1 85 ? 14.240 0.300 -7.434 1.00 73.62 85 LYS A CA 1
ATOM 659 C C . LYS A 1 85 ? 15.025 -0.401 -8.531 1.00 73.62 85 LYS A C 1
ATOM 661 O O . LYS A 1 85 ? 16.142 -0.851 -8.290 1.00 73.62 85 LYS A O 1
ATOM 666 N N . VAL A 1 86 ? 14.435 -0.524 -9.718 1.00 62.84 86 VAL A N 1
ATOM 667 C CA . VAL A 1 86 ? 15.188 -0.946 -10.901 1.00 62.84 86 VAL A CA 1
ATOM 668 C C . VAL A 1 86 ? 16.106 0.222 -11.242 1.00 62.84 86 VAL A C 1
ATOM 670 O O . VAL A 1 86 ? 15.710 1.153 -11.940 1.00 62.84 86 VAL A O 1
ATOM 673 N N . SER A 1 87 ? 17.287 0.232 -10.626 1.00 49.84 87 SER A N 1
ATOM 674 C CA . SER A 1 87 ? 18.362 1.121 -11.036 1.00 49.84 87 SER A CA 1
ATOM 675 C C . SER A 1 87 ? 18.887 0.617 -12.381 1.00 49.84 87 SER A C 1
ATOM 677 O O . SER A 1 87 ? 19.051 -0.598 -12.528 1.00 49.84 87 SER A O 1
ATOM 679 N N . PRO A 1 88 ? 19.113 1.499 -13.365 1.00 51.47 88 PRO A N 1
ATOM 680 C CA . PRO A 1 88 ? 20.061 1.211 -14.433 1.00 51.47 88 PRO A CA 1
ATOM 681 C C . PRO A 1 88 ? 21.468 0.992 -13.858 1.00 51.47 88 PRO A C 1
ATOM 683 O O . PRO A 1 88 ? 21.744 1.520 -12.749 1.00 51.47 88 PRO A O 1
#

Solvent-accessible surface area (backbone atoms only — not comparable to full-atom values): 5182 Å² total; per-residue (Å²): 113,70,70,59,52,53,52,50,54,51,50,51,53,52,56,51,46,43,51,52,44,51,54,51,54,51,52,52,47,69,71,43,44,64,64,46,56,76,60,20,78,35,62,22,60,84,87,55,97,78,63,94,65,71,36,80,41,73,82,47,76,34,34,34,37,35,30,33,26,68,28,93,97,38,88,59,46,80,48,77,48,79,50,83,71,79,71,131

Nearest PDB structures (foldseek):
  6j0j-assembly2_E  TM=5.223E-01  e=1.236E+00  Leishmania donovani
  6cx2-assembly1_A  TM=5.547E-01  e=2.689E+00  Saccharomyces cerevisiae S288C
  2zvk-assembly1_B  TM=5.743E-01  e=3.266E+00  Homo sapiens
  6d0q-assembly1_A  TM=5.318E-01  e=2.869E+00  Saccharomyces cerevisiae S288C
  8bik-assembly2_E  TM=4.248E-01  e=5.851E+00  Homo sapiens

Mean predicted aligned error: 7.86 Å

Sequence (88 aa):
MLMAVGLVVYALNFFTGKTKNNKLANAWFSSHKTLLEDNFSLVGDDGKMENENPGLVKESESLYTLWCSGRTCCEGMLVELKFLKVSP

Secondary structure (DSSP, 8-state):
-HHHHHHHHHHHHHHHHHHHHHHHHHHHHHHHHHHHHHH-SEES--S-S--SS-S-B-SSSSEEEEEEEEETTEEEEEEEEE------

Organism: NCBI:txid61472